Protein AF-A0A7S0E414-F1 (afdb_monomer_lite)

InterPro domains:
  IPR014806 Ubiquitin-fold modifier-conjugating enzyme 1 [PF08694] (1-94)
  IPR014806 Ubiquitin-fold modifier-conjugating enzyme 1 [PTHR12921] (1-97)
  IPR016135 Ubiquitin-conjugating enzyme/RWD-like [G3DSA:3.10.110.10] (1-100)
  IPR016135 Ubiquitin-conjugating enzyme/RWD-like [SSF54495] (1-93)

Secondary structure (DSSP, 8-state):
-EEEEEETTEEEEEE-EEE--TTTTTSPPEEE-GGGTTT-SSEETTTEE---TTHHHHHHHHTTT--HHHHIIIIIHHHHHHHHHHHHHTT---------

pLDDT: mean 89.25, std 9.3, range [32.53, 95.25]

Organism: NCBI:txid3032

Structure (mmCIF, N/CA/C/O backbone):
data_AF-A0A7S0E414-F1
#
_entry.id   AF-A0A7S0E414-F1
#
loop_
_atom_site.group_PDB
_atom_site.id
_atom_site.type_symbol
_atom_site.label_atom_id
_atom_site.label_alt_id
_atom_site.label_comp_id
_atom_site.label_asym_id
_atom_site.label_entity_id
_atom_site.label_seq_id
_atom_site.pdbx_PDB_ins_code
_atom_site.Cartn_x
_atom_site.Cartn_y
_atom_site.Cartn_z
_atom_site.occupancy
_atom_site.B_iso_or_equiv
_atom_site.auth_seq_id
_atom_site.auth_comp_id
_atom_site.auth_asym_id
_atom_site.auth_atom_id
_atom_site.pdbx_PDB_model_num
ATOM 1 N N . GLY A 1 1 ? 10.493 5.465 4.940 1.00 89.50 1 GLY A N 1
ATOM 2 C CA . GLY A 1 1 ? 9.524 6.556 5.166 1.00 89.50 1 GLY A CA 1
ATOM 3 C C . GLY A 1 1 ? 8.402 6.046 6.044 1.00 89.50 1 GLY A C 1
ATOM 4 O O . GLY A 1 1 ? 8.540 4.960 6.587 1.00 89.50 1 GLY A O 1
ATOM 5 N N . LYS A 1 2 ? 7.306 6.794 6.175 1.00 91.69 2 LYS A N 1
ATOM 6 C CA . LYS A 1 2 ? 6.120 6.349 6.915 1.00 91.69 2 LYS A CA 1
ATOM 7 C C . LYS A 1 2 ? 4.873 6.480 6.062 1.00 91.69 2 LYS A C 1
ATOM 9 O O . LYS A 1 2 ? 4.753 7.440 5.304 1.00 91.69 2 LYS A O 1
ATOM 14 N N . VAL A 1 3 ? 3.963 5.528 6.199 1.00 92.69 3 VAL A N 1
ATOM 15 C CA . VAL A 1 3 ? 2.617 5.592 5.631 1.00 92.69 3 VAL A CA 1
ATOM 16 C C . VAL A 1 3 ? 1.614 5.559 6.770 1.00 92.69 3 VAL A C 1
ATOM 18 O O . VAL A 1 3 ? 1.863 4.958 7.809 1.00 92.69 3 VAL A O 1
ATOM 21 N N . TRP A 1 4 ? 0.481 6.220 6.588 1.00 93.50 4 TRP A N 1
ATOM 22 C CA . TRP A 1 4 ? -0.615 6.155 7.536 1.00 93.50 4 TRP A CA 1
ATOM 23 C C . TRP A 1 4 ? -1.931 5.891 6.816 1.00 93.50 4 TRP A C 1
ATOM 25 O O . TRP A 1 4 ? -2.095 6.232 5.645 1.00 93.50 4 TRP A O 1
ATOM 35 N N . TYR A 1 5 ? -2.863 5.271 7.528 1.00 94.12 5 TYR A N 1
ATOM 36 C CA . TYR A 1 5 ? -4.211 4.991 7.064 1.00 94.12 5 TYR A CA 1
ATOM 37 C C . TYR A 1 5 ? -5.198 5.332 8.179 1.00 94.12 5 TYR A C 1
ATOM 39 O O . TYR A 1 5 ? -4.974 4.982 9.338 1.00 94.12 5 TYR A O 1
ATOM 47 N N . ILE A 1 6 ? -6.266 6.053 7.842 1.00 93.12 6 ILE A N 1
ATOM 48 C CA . ILE A 1 6 ? -7.321 6.391 8.799 1.00 93.12 6 ILE A CA 1
ATOM 49 C C . ILE A 1 6 ? -8.429 5.357 8.657 1.00 93.12 6 ILE A C 1
ATOM 51 O O . ILE A 1 6 ? -8.989 5.189 7.577 1.00 93.12 6 ILE A O 1
ATOM 55 N N . TYR A 1 7 ? -8.753 4.695 9.760 1.00 93.94 7 TYR A N 1
ATOM 56 C CA . TYR A 1 7 ? -9.855 3.747 9.849 1.00 93.94 7 TYR A CA 1
ATOM 57 C C . TYR A 1 7 ? -10.601 3.994 11.164 1.00 93.94 7 TYR A C 1
ATOM 59 O O . TYR A 1 7 ? -9.966 4.178 12.200 1.00 93.94 7 TYR A O 1
ATOM 67 N N . GLU A 1 8 ? -11.934 4.084 11.122 1.00 91.75 8 GLU A N 1
ATOM 68 C CA . GLU A 1 8 ? -12.779 4.368 12.301 1.00 91.75 8 GLU A CA 1
ATOM 69 C C . GLU A 1 8 ? -12.323 5.595 13.124 1.00 91.75 8 GLU A C 1
ATOM 71 O O . GLU A 1 8 ? -12.235 5.552 14.350 1.00 91.75 8 GLU A O 1
ATOM 76 N N . MET A 1 9 ? -12.001 6.703 12.441 1.00 90.44 9 MET A N 1
ATOM 77 C CA . MET A 1 9 ? -11.500 7.956 13.045 1.00 90.44 9 MET A CA 1
ATOM 78 C C . MET A 1 9 ? -10.196 7.804 13.848 1.00 90.44 9 MET A C 1
ATOM 80 O O . MET A 1 9 ? -9.813 8.707 14.588 1.00 90.44 9 MET A O 1
ATOM 84 N N . LYS A 1 10 ? -9.481 6.688 13.6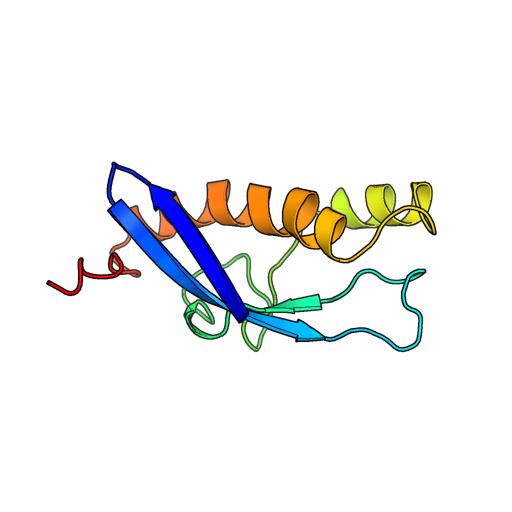80 1.00 91.81 10 LYS A N 1
ATOM 85 C CA . LYS A 1 10 ? -8.177 6.434 14.289 1.00 91.81 10 LYS A CA 1
ATOM 86 C C . LYS A 1 10 ? -7.102 6.385 13.214 1.00 91.81 10 LYS A C 1
ATOM 88 O O . LYS A 1 10 ? -7.282 5.784 12.153 1.00 91.81 10 LYS A O 1
ATOM 93 N N . LYS A 1 11 ? -5.966 7.022 13.492 1.00 93.25 11 LYS A N 1
ATOM 94 C CA . LYS A 1 11 ? -4.796 6.990 12.615 1.00 93.25 11 LYS A CA 1
ATOM 95 C C . LYS A 1 11 ? -3.968 5.745 12.923 1.00 93.25 11 LYS A C 1
ATOM 97 O O . LYS A 1 11 ? -3.525 5.560 14.051 1.00 93.25 11 LYS A O 1
ATOM 102 N N . TYR A 1 12 ? -3.710 4.929 11.912 1.00 93.06 12 TYR A N 1
ATOM 103 C CA . TYR A 1 12 ? -2.751 3.828 11.963 1.00 93.06 12 TYR A CA 1
ATOM 104 C C . TYR A 1 12 ? -1.521 4.244 11.167 1.00 93.06 12 TYR A C 1
ATOM 106 O O . TYR A 1 12 ? -1.656 4.679 10.027 1.00 93.06 12 TYR A O 1
ATOM 114 N N . GLU A 1 13 ? -0.338 4.177 11.768 1.00 94.06 13 GLU A N 1
ATOM 115 C CA . GLU A 1 13 ? 0.924 4.595 11.151 1.00 94.06 13 GLU A CA 1
ATOM 116 C C . GLU A 1 13 ? 1.864 3.395 11.082 1.00 94.06 13 GLU A C 1
ATOM 118 O O . GLU A 1 13 ? 1.976 2.661 12.060 1.00 94.06 13 GLU A O 1
ATOM 123 N N . PHE A 1 14 ? 2.515 3.215 9.934 1.00 92.44 14 PHE A N 1
ATOM 124 C CA . PHE A 1 14 ? 3.413 2.099 9.661 1.00 92.44 14 PHE A CA 1
ATOM 125 C C . PHE A 1 14 ? 4.709 2.586 9.019 1.00 92.44 14 PHE A C 1
ATOM 127 O O . PHE A 1 14 ? 4.710 3.485 8.163 1.00 92.44 14 PHE A O 1
ATOM 134 N N . ASP A 1 15 ? 5.815 1.945 9.379 1.00 93.06 15 ASP A N 1
ATOM 135 C CA . ASP A 1 15 ? 7.101 2.180 8.733 1.00 93.06 15 ASP A CA 1
ATOM 136 C C . ASP A 1 15 ? 7.143 1.535 7.337 1.00 93.06 15 ASP A C 1
ATOM 138 O O . ASP A 1 15 ? 7.043 0.318 7.173 1.00 93.06 15 ASP A O 1
ATOM 142 N N . LEU A 1 16 ? 7.331 2.373 6.312 1.00 92.12 16 LEU A N 1
ATOM 143 C CA . LEU A 1 16 ? 7.408 1.973 4.908 1.00 92.12 16 LEU A CA 1
ATOM 144 C C . LEU A 1 16 ? 8.862 1.909 4.443 1.00 92.12 16 LEU A C 1
ATOM 146 O O . LEU A 1 16 ? 9.580 2.919 4.448 1.00 92.12 16 LEU A O 1
ATOM 150 N N . LYS A 1 17 ? 9.264 0.743 3.941 1.00 92.19 17 LYS A N 1
ATOM 151 C CA . LYS A 1 17 ? 10.508 0.541 3.192 1.00 92.19 17 LYS A CA 1
ATOM 152 C C . LYS A 1 17 ? 10.169 0.106 1.772 1.00 92.19 17 LYS A C 1
ATOM 154 O O . LYS A 1 17 ? 9.134 -0.512 1.545 1.00 92.19 17 LYS A O 1
ATOM 159 N N . PHE A 1 18 ? 11.013 0.451 0.812 1.00 90.50 18 PHE A N 1
ATOM 160 C CA . PHE A 1 18 ? 10.874 -0.055 -0.543 1.00 90.50 18 PHE A CA 1
ATOM 161 C C . PHE A 1 18 ? 12.243 -0.221 -1.177 1.00 90.50 18 PHE A C 1
ATOM 163 O O . PHE A 1 18 ? 13.130 0.601 -0.944 1.00 90.50 18 PHE A O 1
ATOM 170 N N . ASP A 1 19 ? 12.368 -1.257 -1.996 1.00 90.44 19 ASP A N 1
ATOM 171 C CA . ASP A 1 19 ? 13.575 -1.530 -2.764 1.00 90.44 19 ASP A CA 1
ATOM 172 C C . ASP A 1 19 ? 13.299 -1.266 -4.245 1.00 90.44 19 ASP A C 1
ATOM 174 O O . ASP A 1 19 ? 12.267 -1.668 -4.797 1.00 90.44 19 ASP A O 1
ATOM 178 N N . ILE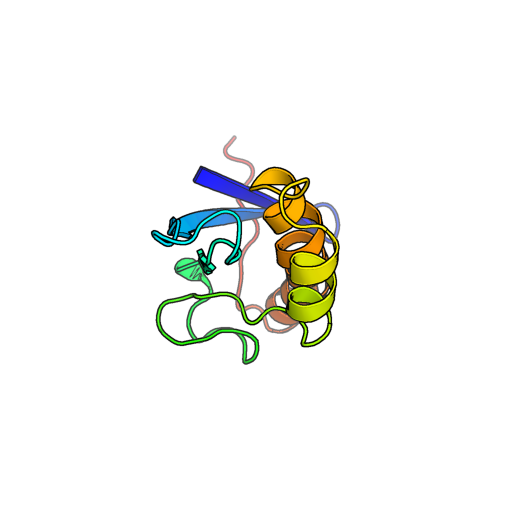 A 1 20 ? 14.222 -0.552 -4.890 1.00 92.06 20 ILE A N 1
ATOM 179 C CA . ILE A 1 20 ? 14.160 -0.266 -6.323 1.00 92.06 20 ILE A CA 1
ATOM 180 C C . ILE A 1 20 ? 14.997 -1.324 -7.054 1.00 92.06 20 ILE A C 1
ATOM 182 O O . ILE A 1 20 ? 16.208 -1.390 -6.827 1.00 92.06 20 ILE A O 1
ATOM 186 N N . PRO A 1 21 ? 14.403 -2.141 -7.941 1.00 93.00 21 PRO A N 1
ATOM 187 C CA . PRO A 1 21 ? 15.166 -3.092 -8.738 1.00 93.00 21 PRO A CA 1
ATOM 188 C C . PRO A 1 21 ? 16.014 -2.371 -9.794 1.00 93.00 21 PRO A C 1
ATOM 190 O O . PRO A 1 21 ? 15.637 -1.312 -10.293 1.00 93.00 21 PRO A O 1
ATOM 193 N N . VAL A 1 22 ? 17.119 -2.993 -10.216 1.00 95.19 22 VAL A N 1
ATOM 194 C CA . VAL A 1 22 ? 17.998 -2.465 -11.285 1.00 95.19 22 VAL A CA 1
ATOM 195 C C . VAL A 1 22 ? 17.240 -2.240 -12.601 1.00 95.19 22 VAL A C 1
ATOM 197 O O . VAL A 1 22 ? 17.575 -1.347 -13.370 1.00 95.19 22 VAL A O 1
ATOM 200 N N . SER A 1 23 ? 16.187 -3.019 -12.853 1.00 94.06 23 SER A N 1
ATOM 201 C CA . SER A 1 23 ? 15.328 -2.905 -14.034 1.00 94.06 23 SER A CA 1
ATOM 202 C C . SER A 1 23 ? 14.220 -1.852 -13.908 1.00 94.06 23 SER A C 1
ATOM 204 O O . SER A 1 23 ? 13.360 -1.773 -14.783 1.00 94.06 23 SER A O 1
ATOM 206 N N . TYR A 1 24 ? 14.173 -1.055 -12.839 1.00 92.44 24 TYR A N 1
ATOM 207 C CA . TYR A 1 24 ? 13.196 0.027 -12.708 1.00 92.44 24 TYR A CA 1
ATOM 208 C C . TYR A 1 24 ? 13.386 1.081 -13.821 1.00 92.44 24 TYR A C 1
ATOM 210 O O . TYR A 1 24 ? 14.521 1.481 -14.083 1.00 92.44 24 TYR A O 1
ATOM 218 N N . PRO A 1 25 ? 12.308 1.566 -14.480 1.00 92.38 25 PRO A N 1
ATOM 219 C CA . PRO A 1 25 ? 10.886 1.373 -14.163 1.00 92.38 25 PRO A CA 1
ATOM 220 C C . PRO A 1 25 ? 10.208 0.171 -14.842 1.00 92.38 25 PRO A C 1
ATOM 222 O O . PRO A 1 25 ? 9.007 -0.021 -14.653 1.00 92.38 25 PRO A O 1
ATOM 225 N N . ALA A 1 26 ? 10.928 -0.649 -15.617 1.00 92.44 26 ALA A N 1
ATOM 226 C CA . ALA A 1 26 ? 10.348 -1.828 -16.268 1.00 92.44 26 ALA A CA 1
ATOM 227 C C . ALA A 1 26 ? 9.790 -2.836 -15.250 1.00 92.44 26 ALA A C 1
ATOM 229 O O . ALA A 1 26 ? 8.725 -3.411 -15.472 1.00 92.44 26 ALA A O 1
ATOM 230 N N . THR A 1 27 ? 10.446 -2.981 -14.097 1.00 91.25 27 THR A N 1
ATOM 231 C CA . THR A 1 27 ? 9.906 -3.708 -12.939 1.00 91.25 27 THR A CA 1
ATOM 232 C C . THR A 1 27 ? 9.446 -2.721 -11.867 1.00 91.25 27 THR A C 1
ATOM 234 O O . THR A 1 27 ? 10.153 -1.761 -11.557 1.00 91.25 27 THR A O 1
ATOM 237 N N . ALA A 1 28 ? 8.261 -2.956 -11.297 1.00 92.31 28 ALA A N 1
ATOM 238 C CA . ALA A 1 28 ? 7.743 -2.165 -10.184 1.00 92.31 28 ALA A CA 1
ATOM 239 C C . ALA A 1 28 ? 8.628 -2.317 -8.928 1.00 92.31 28 ALA A C 1
ATOM 241 O O . ALA A 1 28 ? 9.208 -3.385 -8.726 1.00 92.31 28 ALA A O 1
ATOM 242 N N . PRO A 1 29 ? 8.730 -1.283 -8.075 1.00 92.69 29 PRO A N 1
ATOM 243 C CA . PRO A 1 29 ? 9.445 -1.387 -6.808 1.00 92.69 29 PRO A CA 1
ATOM 244 C C . PRO A 1 29 ? 8.706 -2.315 -5.838 1.00 92.69 29 PRO A C 1
ATOM 246 O O . PRO A 1 29 ? 7.474 -2.384 -5.838 1.00 92.69 29 PRO A O 1
ATOM 249 N N . GLU A 1 30 ? 9.456 -2.992 -4.974 1.00 90.69 30 GLU A N 1
ATOM 250 C CA . GLU A 1 30 ? 8.881 -3.850 -3.940 1.00 90.69 30 GLU A CA 1
ATOM 251 C C . GLU A 1 30 ? 8.593 -3.025 -2.685 1.00 90.69 30 GLU A C 1
ATOM 253 O O . GLU A 1 30 ? 9.497 -2.423 -2.108 1.00 90.69 30 GLU A O 1
ATOM 258 N N . LEU A 1 31 ? 7.327 -2.984 -2.265 1.00 91.88 31 LEU A N 1
ATOM 259 C CA . LEU A 1 31 ? 6.886 -2.242 -1.083 1.00 91.88 31 LEU A CA 1
ATOM 260 C C . LEU A 1 31 ? 6.864 -3.158 0.143 1.00 91.88 31 LEU A C 1
ATOM 262 O O . LEU A 1 31 ? 6.361 -4.283 0.076 1.00 91.88 31 LEU A O 1
ATOM 266 N N . MET A 1 32 ? 7.384 -2.663 1.265 1.00 92.31 32 MET A N 1
ATOM 267 C CA . MET A 1 32 ? 7.550 -3.424 2.499 1.00 92.31 32 MET A CA 1
ATOM 268 C C . MET A 1 32 ? 7.025 -2.678 3.728 1.00 92.31 32 MET A C 1
ATOM 270 O O . MET A 1 32 ? 7.355 -1.510 3.942 1.00 92.31 32 MET A O 1
ATOM 274 N N . LEU A 1 33 ? 6.278 -3.395 4.571 1.00 92.06 33 LEU A N 1
ATOM 275 C CA . LEU A 1 33 ? 5.793 -2.954 5.884 1.00 92.06 33 LEU A CA 1
ATOM 276 C C . LEU A 1 33 ? 6.247 -3.957 6.962 1.00 92.06 33 LEU A C 1
ATOM 278 O O . LEU A 1 33 ? 5.474 -4.836 7.346 1.00 92.06 33 LEU A O 1
ATOM 282 N N . PRO A 1 34 ? 7.496 -3.864 7.459 1.00 89.50 34 PRO A N 1
ATOM 283 C CA . PRO A 1 34 ? 8.080 -4.874 8.349 1.00 89.50 34 PRO A CA 1
ATOM 284 C C . PRO A 1 34 ? 7.266 -5.149 9.622 1.00 89.50 34 PRO A C 1
ATOM 286 O O . PRO A 1 34 ? 7.259 -6.265 10.126 1.00 89.50 34 PRO A O 1
ATOM 289 N N . GLU A 1 35 ? 6.546 -4.149 10.131 1.00 87.88 35 GLU A N 1
ATOM 290 C CA . GLU A 1 35 ? 5.730 -4.244 11.352 1.00 87.88 35 GLU A CA 1
ATOM 291 C C . GLU A 1 35 ? 4.496 -5.152 11.214 1.00 87.88 35 GLU A C 1
ATOM 293 O O . GLU A 1 35 ? 3.882 -5.535 12.220 1.00 87.88 35 GLU A O 1
ATOM 298 N N . LEU A 1 36 ? 4.112 -5.465 9.974 1.00 88.19 36 LEU A N 1
ATOM 299 C CA . LEU A 1 36 ? 2.965 -6.304 9.635 1.00 88.19 36 LEU A CA 1
ATOM 300 C C . LEU A 1 36 ? 3.369 -7.727 9.221 1.00 88.19 36 LEU A C 1
ATOM 302 O O . LEU A 1 36 ? 2.484 -8.544 8.956 1.00 88.19 36 LEU A O 1
ATOM 306 N N . ASP A 1 37 ? 4.671 -8.040 9.204 1.00 89.31 37 ASP A N 1
ATOM 307 C CA . ASP A 1 37 ? 5.163 -9.368 8.832 1.00 89.31 37 ASP A CA 1
ATOM 308 C C . ASP A 1 37 ? 4.578 -10.444 9.760 1.00 89.31 37 ASP A C 1
ATOM 310 O O . ASP A 1 37 ? 4.578 -10.313 10.986 1.00 89.31 37 ASP A O 1
ATOM 314 N N . GLY A 1 38 ? 4.008 -11.491 9.162 1.00 85.75 38 GLY A N 1
ATOM 315 C CA . GLY A 1 38 ? 3.331 -12.578 9.876 1.00 85.75 38 GLY A CA 1
ATOM 316 C C . GLY A 1 38 ? 1.953 -12.250 10.471 1.00 85.75 38 GLY A C 1
ATOM 317 O O . GLY A 1 38 ? 1.317 -13.151 11.015 1.00 85.75 38 GLY A O 1
ATOM 318 N N . LYS A 1 39 ? 1.449 -11.010 10.363 1.00 87.69 39 LYS A N 1
ATOM 319 C CA . LYS A 1 39 ? 0.116 -10.632 10.885 1.00 87.69 39 LYS A CA 1
ATOM 320 C C . LYS A 1 39 ? -1.016 -10.809 9.870 1.00 87.69 39 LYS A C 1
ATOM 322 O O . LYS A 1 39 ? -2.174 -10.911 10.263 1.00 87.69 39 LYS A O 1
ATOM 327 N N . THR A 1 40 ? -0.691 -10.869 8.579 1.00 88.44 40 THR A N 1
ATOM 328 C CA . THR A 1 40 ? -1.641 -11.114 7.483 1.00 88.44 40 THR A CA 1
ATOM 329 C C . THR A 1 40 ? -1.106 -12.174 6.518 1.00 88.44 40 THR A C 1
ATOM 331 O O . THR A 1 40 ? 0.099 -12.307 6.320 1.00 88.44 40 THR A O 1
ATOM 334 N N . ALA A 1 41 ? -2.021 -12.916 5.888 1.00 85.75 41 ALA A N 1
ATOM 335 C CA . ALA A 1 41 ? -1.708 -13.857 4.817 1.00 85.75 41 ALA A CA 1
ATOM 336 C C . ALA A 1 41 ? -1.344 -13.161 3.488 1.00 85.75 41 ALA A C 1
ATOM 338 O O . ALA A 1 41 ? -0.742 -13.787 2.618 1.00 85.75 41 ALA A O 1
ATOM 339 N N . LYS A 1 42 ? -1.682 -11.873 3.306 1.00 85.69 42 LYS A N 1
ATOM 340 C CA . LYS A 1 42 ? -1.352 -11.101 2.092 1.00 85.69 42 LYS A CA 1
ATOM 341 C C . LYS A 1 42 ? 0.009 -10.416 2.185 1.00 85.69 42 LYS A C 1
ATOM 343 O O . LYS A 1 42 ? 0.172 -9.269 1.758 1.00 85.69 42 LYS A O 1
ATOM 348 N N . MET A 1 43 ? 0.986 -11.133 2.721 1.00 87.50 43 MET A N 1
ATOM 349 C CA . MET A 1 43 ? 2.360 -10.674 2.840 1.00 87.50 43 MET A CA 1
ATOM 350 C C . MET A 1 43 ? 3.328 -11.809 2.519 1.00 87.50 43 MET A C 1
ATOM 352 O O . MET A 1 43 ? 3.140 -12.947 2.947 1.00 87.50 43 MET A O 1
ATOM 356 N N . TYR A 1 44 ? 4.364 -11.496 1.751 1.00 84.00 44 TYR A N 1
ATOM 357 C CA . TYR A 1 44 ? 5.504 -12.372 1.552 1.00 84.00 44 TYR A CA 1
ATOM 358 C C . TYR A 1 44 ? 6.509 -12.172 2.688 1.00 84.00 44 TYR A C 1
ATOM 360 O O . TYR A 1 44 ? 6.544 -11.130 3.346 1.00 84.00 44 TYR A O 1
ATOM 368 N N . ARG A 1 45 ? 7.371 -13.174 2.875 1.00 79.56 45 ARG A N 1
ATOM 369 C CA . ARG A 1 45 ? 8.421 -13.186 3.899 1.00 79.56 45 ARG A CA 1
ATOM 370 C C . ARG A 1 45 ? 9.229 -11.882 3.903 1.00 79.56 45 ARG A C 1
ATOM 372 O O . ARG A 1 45 ? 9.692 -11.439 2.851 1.00 79.56 45 ARG A O 1
ATOM 379 N N . GLY A 1 46 ? 9.453 -11.326 5.093 1.00 80.31 46 GLY A N 1
ATOM 380 C CA . GLY A 1 46 ? 10.210 -10.086 5.270 1.00 80.31 46 GLY A CA 1
ATOM 381 C C . GLY A 1 46 ? 9.357 -8.827 5.127 1.00 80.31 46 GLY A C 1
ATOM 382 O O . GLY A 1 46 ? 9.893 -7.756 4.850 1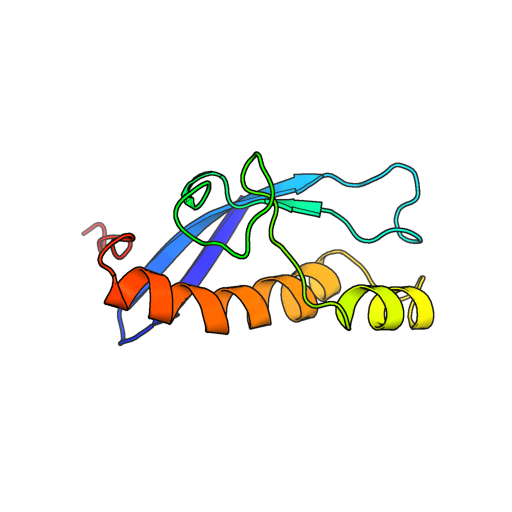.00 80.31 46 GLY A O 1
ATOM 383 N N . GLY A 1 47 ? 8.036 -8.943 5.285 1.00 84.19 47 GLY A N 1
ATOM 384 C CA . GLY A 1 47 ? 7.132 -7.799 5.256 1.00 84.19 47 GLY A CA 1
ATOM 385 C C . GLY A 1 47 ? 6.854 -7.246 3.857 1.00 84.19 47 GLY A C 1
ATOM 386 O O . GLY A 1 47 ? 6.410 -6.107 3.738 1.00 84.19 47 GLY A O 1
ATOM 387 N N . LYS A 1 48 ? 7.122 -8.005 2.789 1.00 88.12 48 LYS A N 1
ATOM 388 C CA . LYS A 1 48 ? 6.832 -7.590 1.406 1.00 88.12 48 LYS A CA 1
ATOM 389 C C . LYS A 1 48 ? 5.341 -7.719 1.125 1.00 88.12 48 LYS A C 1
ATOM 391 O O . LYS A 1 48 ? 4.762 -8.784 1.303 1.00 88.12 48 LYS A O 1
ATOM 396 N N . ILE A 1 49 ? 4.716 -6.647 0.661 1.00 90.06 49 ILE A N 1
ATOM 397 C CA . ILE A 1 49 ? 3.274 -6.615 0.411 1.00 90.06 49 ILE A CA 1
ATOM 398 C C . ILE A 1 49 ? 2.916 -7.543 -0.762 1.00 90.06 49 ILE A C 1
ATOM 400 O O . ILE A 1 49 ? 3.459 -7.396 -1.860 1.00 90.06 49 ILE A O 1
ATOM 404 N N . CYS A 1 50 ? 1.956 -8.457 -0.573 1.00 86.81 50 CYS A N 1
ATOM 405 C CA . CYS A 1 50 ? 1.380 -9.206 -1.691 1.00 86.81 50 CYS A CA 1
ATOM 406 C C . CYS A 1 50 ? 0.407 -8.310 -2.461 1.00 86.81 50 CYS A C 1
ATOM 408 O O . CYS A 1 50 ? -0.744 -8.127 -2.059 1.00 86.81 50 CYS A O 1
ATOM 410 N N . LEU A 1 51 ? 0.864 -7.754 -3.582 1.00 86.06 51 LEU A N 1
ATOM 411 C CA . LEU A 1 51 ? 0.008 -6.995 -4.490 1.00 86.06 51 LEU A CA 1
ATOM 412 C C . LEU A 1 51 ? -0.991 -7.910 -5.209 1.00 86.06 51 LEU A C 1
ATOM 414 O O . LEU A 1 51 ? -0.800 -9.121 -5.329 1.00 86.06 51 LEU A O 1
ATOM 418 N N . THR A 1 52 ? -2.074 -7.316 -5.707 1.00 83.38 52 THR A N 1
ATOM 419 C CA . THR A 1 52 ? -3.078 -8.062 -6.470 1.00 83.38 52 THR A CA 1
ATOM 420 C C . THR A 1 52 ? -2.493 -8.578 -7.786 1.00 83.38 52 THR A C 1
ATOM 422 O O . THR A 1 52 ? -1.653 -7.927 -8.408 1.00 83.38 52 THR A O 1
ATOM 425 N N . VAL A 1 53 ? -2.994 -9.721 -8.264 1.00 86.56 53 VAL A N 1
ATOM 426 C CA . VAL A 1 53 ? -2.581 -10.313 -9.552 1.00 86.56 53 VAL A CA 1
ATOM 427 C C . VAL A 1 53 ? -2.740 -9.345 -10.737 1.00 86.56 53 VAL A C 1
ATOM 429 O O . VAL A 1 53 ? -1.989 -9.411 -11.707 1.00 86.56 53 VAL A O 1
ATOM 432 N N . HIS A 1 54 ? -3.673 -8.395 -10.635 1.00 88.62 54 HIS A N 1
ATOM 433 C CA . HIS A 1 54 ? -3.949 -7.384 -11.655 1.00 88.62 54 HIS A CA 1
ATOM 434 C C . HIS A 1 54 ? -2.914 -6.250 -11.703 1.00 88.62 54 HIS A C 1
ATOM 436 O O . HIS A 1 54 ? -2.832 -5.549 -12.712 1.00 88.62 54 HIS A O 1
ATOM 442 N N . PHE A 1 55 ? -2.110 -6.065 -10.651 1.00 92.12 55 PHE A N 1
ATOM 443 C CA . PHE A 1 55 ? -1.141 -4.973 -10.580 1.00 92.12 55 PHE A CA 1
ATOM 444 C C . PHE A 1 55 ? -0.008 -5.136 -11.600 1.00 92.12 55 PHE A C 1
ATOM 446 O O . PHE A 1 55 ? 0.326 -4.182 -12.300 1.00 92.12 55 PHE A O 1
ATOM 453 N N . ASN A 1 56 ? 0.547 -6.343 -11.746 1.00 90.56 56 ASN A N 1
ATOM 454 C CA . ASN A 1 56 ? 1.676 -6.575 -12.652 1.00 90.56 56 ASN A CA 1
ATOM 455 C C . ASN A 1 56 ? 1.315 -6.302 -14.127 1.00 90.56 56 ASN A C 1
ATOM 457 O O . ASN A 1 56 ? 2.030 -5.526 -14.765 1.00 90.56 56 ASN A O 1
ATOM 461 N N . PRO A 1 57 ? 0.202 -6.831 -14.683 1.00 94.38 57 PRO A N 1
ATOM 462 C CA . PRO A 1 57 ? -0.227 -6.479 -16.037 1.00 94.38 57 PRO A CA 1
ATOM 463 C C . PRO A 1 57 ? -0.521 -4.984 -16.213 1.00 94.38 57 PRO A C 1
ATOM 465 O O . PRO A 1 57 ? -0.209 -4.416 -17.260 1.00 94.38 57 PRO A O 1
ATOM 468 N N . LEU A 1 58 ? -1.108 -4.338 -15.198 1.00 94.19 58 LEU A N 1
ATOM 469 C CA . LEU A 1 58 ? -1.391 -2.903 -15.225 1.00 94.19 58 LEU A CA 1
ATOM 470 C C . LEU A 1 58 ? -0.101 -2.075 -15.274 1.00 94.19 58 LEU A C 1
ATOM 472 O O . LEU A 1 58 ? -0.024 -1.126 -16.054 1.00 94.19 58 LEU A O 1
ATOM 476 N N . TRP A 1 59 ? 0.908 -2.444 -14.482 1.00 94.62 59 TRP A N 1
ATOM 477 C CA . TRP A 1 59 ? 2.213 -1.790 -14.488 1.00 94.62 59 TRP A CA 1
ATOM 478 C C . TRP A 1 59 ? 2.870 -1.910 -15.861 1.00 94.62 59 TRP A C 1
ATOM 480 O O . TRP A 1 59 ? 3.164 -0.893 -16.480 1.00 94.62 59 TRP A O 1
ATOM 490 N N . GLN A 1 60 ? 3.000 -3.137 -16.381 1.00 93.25 60 GLN A N 1
ATOM 491 C CA . GLN A 1 60 ? 3.668 -3.409 -17.661 1.00 93.25 60 GLN A CA 1
ATOM 492 C C . GLN A 1 60 ? 3.071 -2.616 -18.831 1.00 93.25 60 GLN A C 1
ATOM 494 O O . GLN A 1 60 ? 3.809 -2.107 -19.668 1.00 93.25 60 GLN A O 1
ATOM 499 N N . ARG A 1 61 ? 1.743 -2.442 -18.871 1.00 95.25 61 ARG A N 1
ATOM 500 C CA . ARG A 1 61 ? 1.067 -1.663 -19.926 1.00 95.25 61 ARG A CA 1
ATOM 501 C C . ARG A 1 61 ? 1.346 -0.159 -19.876 1.00 95.25 61 ARG A C 1
ATOM 503 O O . ARG A 1 61 ? 1.123 0.523 -20.871 1.00 95.25 61 ARG A O 1
ATOM 510 N N . ASN A 1 62 ? 1.779 0.361 -18.731 1.00 94.12 62 ASN A N 1
ATOM 511 C CA . ASN A 1 62 ? 1.952 1.794 -18.499 1.00 94.12 62 ASN A CA 1
ATOM 512 C C . ASN A 1 62 ? 3.413 2.204 -18.266 1.00 94.12 62 ASN A C 1
ATOM 514 O O . ASN A 1 62 ? 3.693 3.393 -18.101 1.00 94.12 62 ASN A O 1
ATOM 518 N N . VAL A 1 63 ? 4.360 1.262 -18.284 1.00 92.25 63 VAL A N 1
ATOM 519 C CA . VAL A 1 63 ? 5.794 1.576 -18.337 1.00 92.25 63 VAL A CA 1
ATOM 520 C C . VAL A 1 63 ? 6.094 2.353 -19.630 1.00 92.25 63 VAL A C 1
ATOM 522 O O . VAL A 1 63 ? 5.565 1.998 -20.684 1.00 92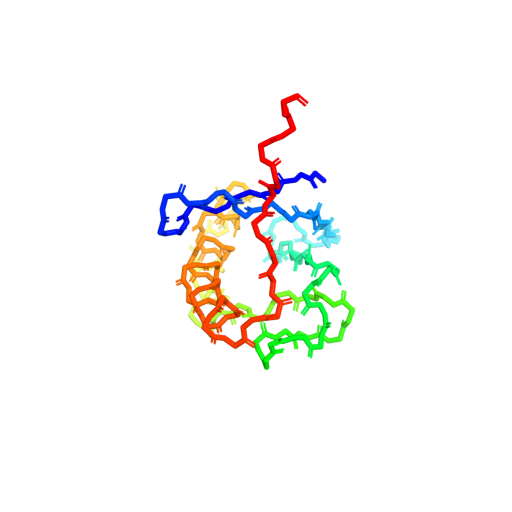.25 63 VAL A O 1
ATOM 525 N N . PRO A 1 64 ? 6.933 3.408 -19.596 1.00 92.56 64 PRO A N 1
ATOM 526 C CA . PRO A 1 64 ? 7.691 3.947 -18.457 1.00 92.56 64 PRO A CA 1
ATOM 527 C C . PRO A 1 64 ? 7.005 5.126 -17.738 1.00 92.56 64 PRO A C 1
ATOM 529 O O . PRO A 1 64 ? 7.657 5.855 -16.999 1.00 92.56 64 PRO A O 1
ATOM 532 N N . LYS A 1 65 ? 5.705 5.360 -17.958 1.00 93.94 65 LYS A N 1
ATOM 533 C CA . LYS A 1 65 ? 4.973 6.502 -17.374 1.00 93.94 65 LYS A CA 1
ATOM 534 C C . LYS A 1 65 ? 4.730 6.337 -15.873 1.00 93.94 65 LYS A C 1
ATOM 536 O O . LYS A 1 65 ? 4.560 7.323 -15.158 1.00 93.94 65 LYS A O 1
ATOM 541 N N . PHE A 1 66 ? 4.666 5.096 -15.399 1.00 94.75 66 PHE A N 1
ATOM 542 C CA . PHE A 1 66 ? 4.465 4.796 -13.987 1.00 94.75 66 PHE A CA 1
ATOM 543 C C . PHE A 1 66 ? 5.758 4.919 -13.185 1.00 94.75 66 PHE A C 1
ATOM 545 O O . PHE A 1 66 ? 6.855 4.672 -13.674 1.00 94.75 66 PHE A O 1
ATOM 552 N N . GLY A 1 67 ? 5.599 5.288 -11.915 1.00 94.00 67 GLY A N 1
ATOM 553 C CA . GLY A 1 67 ? 6.708 5.455 -10.985 1.00 94.00 67 GLY A CA 1
ATOM 554 C C . GLY A 1 67 ? 6.288 5.204 -9.542 1.00 94.00 67 GLY A C 1
ATOM 555 O O . GLY A 1 67 ? 5.191 4.705 -9.296 1.00 94.00 67 GLY A O 1
ATOM 556 N N . ILE A 1 68 ? 7.136 5.572 -8.579 1.00 92.31 68 ILE A N 1
ATOM 557 C CA . ILE A 1 68 ? 6.942 5.254 -7.149 1.00 92.31 68 ILE A CA 1
ATOM 558 C C . ILE A 1 68 ? 5.579 5.735 -6.625 1.00 92.31 68 ILE A C 1
ATOM 560 O O . ILE A 1 68 ? 4.883 4.982 -5.947 1.00 92.31 68 ILE A O 1
ATOM 564 N N . ALA A 1 69 ? 5.143 6.942 -7.003 1.00 92.94 69 ALA A N 1
ATOM 565 C CA . ALA A 1 69 ? 3.832 7.465 -6.611 1.00 92.94 69 ALA A CA 1
ATOM 566 C C . ALA A 1 69 ? 2.674 6.567 -7.091 1.00 92.94 69 ALA A C 1
ATOM 568 O O . ALA A 1 69 ? 1.748 6.289 -6.332 1.00 92.94 69 ALA A O 1
ATOM 569 N N . HIS A 1 70 ? 2.759 6.049 -8.321 1.00 94.69 70 HIS A N 1
ATOM 570 C CA . HIS A 1 70 ? 1.769 5.123 -8.873 1.00 94.69 70 HIS A CA 1
ATOM 571 C C . HIS A 1 70 ? 1.812 3.764 -8.165 1.00 94.69 70 HIS A C 1
ATOM 573 O O . HIS A 1 70 ? 0.761 3.189 -7.899 1.00 94.69 70 HIS A O 1
ATOM 579 N N . ALA A 1 71 ? 3.001 3.268 -7.805 1.00 92.56 71 ALA A N 1
ATOM 580 C CA . ALA A 1 71 ? 3.137 2.033 -7.031 1.00 92.56 71 ALA A CA 1
ATOM 581 C C . ALA A 1 71 ? 2.482 2.161 -5.645 1.00 92.56 71 ALA A C 1
ATOM 583 O O . ALA A 1 71 ? 1.766 1.261 -5.206 1.00 92.56 71 ALA A O 1
ATOM 584 N N . MET A 1 72 ? 2.656 3.304 -4.977 1.00 92.31 72 MET A N 1
ATOM 585 C CA . MET A 1 72 ? 2.008 3.581 -3.694 1.00 92.31 72 MET A CA 1
ATOM 586 C C . MET A 1 72 ? 0.488 3.725 -3.839 1.00 92.31 72 MET A C 1
ATOM 588 O O . MET A 1 72 ? -0.257 3.119 -3.072 1.00 92.31 72 MET A O 1
ATOM 592 N N . ALA A 1 73 ? 0.018 4.481 -4.832 1.00 93.06 73 ALA A N 1
ATOM 593 C CA . ALA A 1 73 ? -1.407 4.740 -5.020 1.00 93.06 73 ALA A CA 1
ATOM 594 C C . ALA A 1 73 ? -2.191 3.501 -5.484 1.00 93.06 73 ALA A C 1
ATOM 596 O O . ALA A 1 73 ? -3.285 3.259 -4.988 1.00 93.06 73 ALA A O 1
ATOM 597 N N . LEU A 1 74 ? -1.645 2.716 -6.419 1.00 92.94 74 LEU A N 1
ATOM 598 C CA . LEU A 1 74 ? -2.338 1.579 -7.040 1.00 92.94 74 LEU A CA 1
ATOM 599 C C . LEU A 1 74 ? -2.012 0.235 -6.379 1.00 92.94 74 LEU A C 1
ATOM 601 O O . LEU A 1 74 ? -2.800 -0.701 -6.479 1.00 92.94 74 LEU A O 1
ATOM 605 N N . GLY A 1 75 ? -0.851 0.121 -5.734 1.00 91.50 75 GLY A N 1
ATOM 606 C CA . GLY A 1 75 ? -0.433 -1.090 -5.033 1.00 91.50 75 GLY A CA 1
ATOM 607 C C . GLY A 1 75 ? -0.769 -1.030 -3.547 1.00 91.50 75 GLY A C 1
ATOM 608 O O . GLY A 1 75 ? -1.611 -1.781 -3.058 1.00 91.50 75 GLY A O 1
ATOM 609 N N . MET A 1 76 ? -0.123 -0.111 -2.827 1.00 91.75 76 MET A N 1
ATOM 610 C CA . MET A 1 76 ? -0.237 -0.024 -1.366 1.00 91.75 76 MET A CA 1
ATOM 611 C C . MET A 1 76 ? -1.590 0.515 -0.895 1.00 91.75 76 MET A C 1
ATOM 613 O O . MET A 1 76 ? -2.123 0.000 0.080 1.00 91.75 76 MET A O 1
ATOM 617 N N . GLY A 1 77 ? -2.163 1.514 -1.572 1.00 92.62 77 GLY A N 1
ATOM 618 C CA . GLY A 1 77 ? -3.457 2.096 -1.198 1.00 92.62 77 GLY A CA 1
ATOM 619 C C . GLY A 1 77 ? -4.580 1.052 -1.095 1.00 92.62 77 GLY A C 1
ATOM 620 O O . GLY A 1 77 ? -5.149 0.887 -0.014 1.00 92.62 77 GLY A O 1
ATOM 621 N N . PRO A 1 78 ? -4.866 0.291 -2.170 1.00 93.25 78 PRO A N 1
ATOM 622 C CA . PRO A 1 78 ? -5.866 -0.774 -2.141 1.00 93.25 78 PRO A CA 1
ATOM 623 C C . PRO A 1 78 ? -5.531 -1.893 -1.153 1.00 93.25 78 PRO A C 1
ATOM 625 O O . PRO A 1 78 ? -6.435 -2.469 -0.554 1.00 93.25 78 PRO A O 1
ATOM 628 N N . TRP A 1 79 ? -4.243 -2.196 -0.961 1.00 93.12 79 TRP A N 1
ATOM 629 C CA . TRP A 1 79 ? -3.823 -3.204 0.008 1.00 93.12 79 TRP A CA 1
ATOM 630 C C . TRP A 1 79 ? -4.118 -2.765 1.447 1.00 93.12 79 TRP A C 1
ATOM 632 O O . TRP A 1 79 ? -4.752 -3.512 2.185 1.00 93.12 79 TRP A O 1
ATOM 642 N N . LEU A 1 80 ? -3.753 -1.534 1.828 1.00 93.00 80 LEU A N 1
ATOM 643 C CA . LEU A 1 80 ? -4.061 -0.978 3.151 1.00 93.00 80 LEU A CA 1
ATOM 644 C C . LEU A 1 80 ? -5.572 -0.919 3.394 1.00 93.00 80 LEU A C 1
ATOM 646 O O . LEU A 1 80 ? -6.024 -1.269 4.479 1.00 93.00 80 LEU A O 1
ATOM 650 N N . ALA A 1 81 ? -6.355 -0.548 2.379 1.00 92.75 81 ALA A N 1
ATOM 651 C CA . ALA A 1 81 ? -7.811 -0.513 2.485 1.00 92.75 81 ALA A CA 1
ATOM 652 C C . ALA A 1 81 ? -8.436 -1.893 2.760 1.00 92.75 81 ALA A C 1
ATOM 654 O O . ALA A 1 81 ? -9.469 -1.968 3.417 1.00 92.75 81 ALA A O 1
ATOM 655 N N . ALA A 1 82 ? -7.824 -2.977 2.274 1.00 92.06 82 ALA A N 1
ATOM 656 C CA . ALA A 1 82 ? -8.300 -4.335 2.518 1.00 92.06 82 ALA A CA 1
ATOM 657 C C . ALA A 1 82 ? -7.772 -4.922 3.837 1.00 92.06 82 ALA A C 1
ATOM 659 O O . ALA A 1 82 ? -8.516 -5.586 4.554 1.00 92.06 82 ALA A O 1
ATOM 660 N N . GLU A 1 83 ? -6.496 -4.697 4.153 1.00 92.56 83 GLU A N 1
ATOM 661 C CA . GLU A 1 83 ? -5.822 -5.377 5.263 1.00 92.56 83 GLU A CA 1
ATOM 662 C C . GLU A 1 83 ? -5.936 -4.634 6.595 1.00 92.56 83 GLU A C 1
ATOM 664 O O . GLU A 1 83 ? -6.018 -5.279 7.635 1.00 92.56 83 GLU A O 1
ATOM 669 N N . VAL A 1 84 ? -5.984 -3.296 6.610 1.00 92.75 84 VAL A N 1
ATOM 670 C CA . VAL A 1 84 ? -6.103 -2.546 7.874 1.00 92.75 84 VAL A CA 1
ATOM 671 C C . VAL A 1 84 ? -7.398 -2.899 8.621 1.00 92.75 84 VAL A C 1
ATOM 673 O O . VAL A 1 84 ? -7.292 -3.221 9.803 1.00 92.75 84 VAL A O 1
ATOM 676 N N . PRO A 1 85 ? -8.594 -2.937 7.997 1.00 92.81 85 PRO A N 1
ATOM 677 C CA . PRO A 1 85 ? -9.819 -3.328 8.701 1.00 92.81 85 PRO A CA 1
ATOM 678 C C . PRO A 1 85 ? -9.758 -4.751 9.274 1.00 92.81 85 PRO A C 1
ATOM 680 O O . PRO A 1 85 ? -10.165 -4.977 10.413 1.00 92.81 85 PRO A O 1
ATOM 683 N N . ASP A 1 86 ? -9.198 -5.703 8.520 1.00 92.69 86 ASP A N 1
ATOM 684 C CA . ASP A 1 86 ? -9.036 -7.089 8.972 1.00 92.69 86 ASP A CA 1
ATOM 685 C C . ASP A 1 86 ? -8.091 -7.169 10.182 1.00 92.69 86 ASP A C 1
ATOM 687 O O . ASP A 1 86 ? -8.448 -7.735 11.218 1.00 92.69 86 ASP A O 1
ATOM 691 N N . LEU A 1 87 ? -6.933 -6.510 10.113 1.00 92.19 87 LEU A N 1
ATOM 692 C CA . LEU A 1 87 ? -5.959 -6.465 11.204 1.00 92.19 87 LEU A CA 1
ATOM 693 C C . LEU A 1 87 ? -6.502 -5.766 12.460 1.00 92.19 87 LEU A C 1
ATOM 695 O O . LEU A 1 87 ? -6.195 -6.201 13.575 1.00 92.19 87 LEU A O 1
ATOM 699 N N . VAL A 1 88 ? -7.310 -4.711 12.298 1.00 92.69 88 VAL A N 1
ATOM 700 C CA . VAL A 1 88 ? -8.003 -4.041 13.412 1.00 92.69 88 VAL A CA 1
ATOM 701 C C . VAL A 1 88 ? -9.035 -4.972 14.037 1.00 92.69 88 VAL A C 1
ATOM 703 O O . VAL A 1 88 ? -9.049 -5.113 15.257 1.00 92.69 88 VAL A O 1
ATOM 706 N N . SER A 1 89 ? -9.852 -5.653 13.227 1.00 90.88 89 SER A N 1
ATOM 707 C CA . SER A 1 89 ? -10.887 -6.568 13.729 1.00 90.88 89 SER A CA 1
ATOM 708 C C . SER A 1 89 ? -10.303 -7.735 14.536 1.00 90.88 89 SER A C 1
ATOM 710 O O . SER A 1 89 ? -10.890 -8.166 15.526 1.00 90.88 89 SER A O 1
ATOM 712 N N . ARG A 1 90 ? -9.102 -8.198 14.163 1.00 91.94 90 ARG A N 1
ATOM 713 C CA . ARG A 1 90 ? -8.341 -9.234 14.878 1.00 91.94 90 ARG A CA 1
ATOM 714 C C . ARG A 1 90 ? -7.548 -8.703 16.078 1.00 91.94 90 ARG A C 1
ATOM 716 O O . ARG A 1 90 ? -6.947 -9.497 16.796 1.00 91.94 90 ARG A O 1
ATOM 723 N N . GLY A 1 91 ? -7.492 -7.385 16.284 1.00 89.62 91 GLY A N 1
ATOM 724 C CA . GLY A 1 91 ? -6.728 -6.757 17.366 1.00 89.62 91 GLY A CA 1
ATOM 725 C C . GLY A 1 91 ? -5.202 -6.861 17.224 1.00 89.62 91 GLY A C 1
ATOM 726 O O . GLY A 1 91 ? -4.489 -6.743 18.217 1.00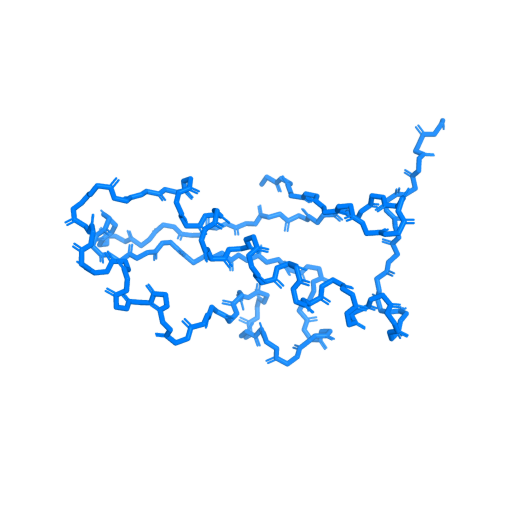 89.62 91 GLY A O 1
ATOM 727 N N . LEU A 1 92 ? -4.682 -7.089 16.011 1.00 89.75 92 LEU A N 1
ATOM 728 C CA . LEU A 1 92 ? -3.245 -7.305 15.759 1.00 89.75 92 LEU A CA 1
ATOM 729 C C . LEU A 1 92 ? -2.445 -6.004 15.574 1.00 89.75 92 LEU A C 1
ATOM 731 O O . LEU A 1 92 ? -1.207 -6.024 15.578 1.00 89.75 92 LEU A O 1
ATOM 735 N N . ILE A 1 93 ? -3.138 -4.876 15.392 1.00 89.88 93 ILE A N 1
ATOM 736 C CA . ILE A 1 93 ? -2.546 -3.545 15.226 1.00 89.88 93 ILE A CA 1
ATOM 737 C C . ILE A 1 93 ? -3.211 -2.532 16.156 1.00 89.88 93 ILE A C 1
ATOM 739 O O . ILE A 1 93 ? -4.415 -2.581 16.403 1.00 89.88 93 ILE A O 1
ATOM 743 N N . GLN A 1 94 ? -2.410 -1.598 16.664 1.00 87.56 94 GLN A N 1
ATOM 744 C CA . GLN A 1 94 ? -2.868 -0.515 17.529 1.00 87.56 94 GLN A CA 1
ATOM 745 C C . GLN A 1 94 ? -2.841 0.809 16.760 1.00 87.56 94 GLN A C 1
ATOM 747 O O . GLN A 1 94 ? -1.985 0.987 15.888 1.00 87.56 94 GLN A O 1
ATOM 752 N N . PRO A 1 95 ? -3.765 1.737 17.054 1.00 88.12 95 PRO A N 1
ATOM 753 C CA . PRO A 1 95 ? -3.702 3.072 16.484 1.00 88.12 95 PRO A CA 1
ATOM 754 C C . PRO A 1 95 ? -2.425 3.774 16.954 1.00 88.12 95 PRO A C 1
ATOM 756 O O . PRO A 1 95 ? -1.974 3.584 18.086 1.00 88.12 95 PRO A O 1
ATOM 759 N N . ALA A 1 96 ? -1.854 4.606 16.087 1.00 81.94 96 ALA A N 1
ATOM 760 C CA . ALA A 1 96 ? -0.795 5.514 16.481 1.00 81.94 96 ALA A CA 1
ATOM 761 C C . ALA A 1 96 ? -1.402 6.471 17.509 1.00 81.94 96 ALA A C 1
ATOM 763 O O . ALA A 1 96 ? -2.260 7.280 17.162 1.00 81.94 96 ALA A O 1
ATOM 764 N N . ALA A 1 97 ? -1.022 6.310 18.780 1.00 62.25 97 ALA A N 1
ATOM 765 C CA . ALA A 1 97 ? -1.497 7.169 19.851 1.00 62.25 97 ALA A CA 1
ATOM 766 C C . ALA A 1 97 ? -1.325 8.633 19.430 1.00 62.25 97 ALA A C 1
ATOM 768 O O . ALA A 1 97 ? -0.253 9.002 18.936 1.00 62.25 97 ALA A O 1
ATOM 769 N N . ASP A 1 98 ? -2.362 9.450 19.629 1.00 51.28 98 ASP A N 1
ATOM 770 C CA . ASP A 1 98 ? -2.217 10.900 19.636 1.00 51.28 98 ASP A CA 1
ATOM 771 C C . ASP A 1 98 ? -1.165 11.211 20.701 1.00 51.28 98 ASP A C 1
ATOM 773 O O . ASP A 1 98 ? -1.456 11.209 21.898 1.00 5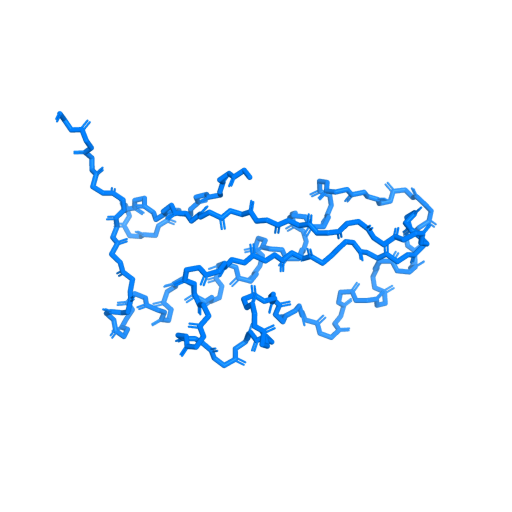1.28 98 ASP A O 1
ATOM 777 N N . LYS A 1 99 ? 0.093 11.370 20.280 1.00 44.84 99 LYS A N 1
ATOM 778 C CA . LYS A 1 99 ? 1.167 11.855 21.140 1.00 44.84 99 LYS A CA 1
ATOM 779 C C . LYS A 1 99 ? 0.800 13.294 21.502 1.00 44.84 99 LYS A C 1
ATOM 781 O O . LYS A 1 99 ? 1.155 14.214 20.770 1.00 44.84 99 LYS A O 1
ATOM 786 N N . LYS A 1 100 ? -0.000 13.450 22.556 1.00 32.53 100 LYS A N 1
ATOM 787 C CA . LYS A 1 100 ? -0.149 14.695 23.307 1.00 32.53 100 LYS A CA 1
ATOM 788 C C . LYS A 1 100 ? 1.109 14.948 24.120 1.00 32.53 100 LYS A C 1
ATOM 790 O O . LYS A 1 100 ? 1.660 13.961 24.657 1.00 32.53 100 LYS A O 1
#

Sequence (100 aa):
GKVWYIYEMKKYEFDLKFDIPVSYPATAPELMLPELDGKTAKMYRGGKICLTVHFNPLWQRNVPKFGIAHAMALGMGPWLAAEVPDLVSRGLIQPAADKK

Foldseek 3Di:
DKDWDADPNFIFIFDKDWDDDPPPPQDAIWIFGQLCAPVDPQADPRRTGNFDPVVNVVSNVCPPVDDPVCCCVRGVVVSCVPVVVVSVVVVVGDTPPPPD

Radius of gyration: 14.2 Å; chains: 1; bounding box: 31×29×43 Å